Protein AF-A0A0C2FT71-F1 (afdb_monomer_lite)

Foldseek 3Di:
DPDAAEDEAEDDQDEPVDDPVSLVCRLVVLVCSQCVPVPPDPPHHYHYHYDYHQNADQDDDPDPDDDPDPPNPPHVVSNVVVVVSVVVVVPD

Organism: NCBI:txid51022

Structure (mmCIF, N/CA/C/O backbone):
data_AF-A0A0C2FT71-F1
#
_entry.id   AF-A0A0C2FT71-F1
#
loop_
_atom_site.group_PDB
_atom_site.id
_atom_site.type_symbol
_atom_site.label_atom_id
_atom_site.label_alt_id
_atom_site.label_comp_id
_atom_site.label_asym_id
_atom_site.label_entity_id
_atom_site.label_seq_id
_atom_site.pdbx_PDB_ins_code
_atom_site.Cartn_x
_atom_site.Cartn_y
_atom_site.Cartn_z
_atom_site.occupancy
_atom_site.B_iso_or_equiv
_atom_site.auth_seq_id
_atom_site.auth_comp_id
_atom_site.auth_asym_id
_atom_site.auth_atom_id
_atom_site.pdbx_PDB_model_num
ATOM 1 N N . MET A 1 1 ? -20.017 -9.705 22.259 1.00 46.28 1 MET A N 1
ATOM 2 C CA . MET A 1 1 ? -19.067 -9.883 21.141 1.00 46.28 1 MET A CA 1
ATOM 3 C C . MET A 1 1 ? -18.509 -8.517 20.796 1.00 46.28 1 MET A C 1
ATOM 5 O O . MET A 1 1 ? -19.306 -7.599 20.640 1.00 46.28 1 MET A O 1
ATOM 9 N N . ALA A 1 2 ? -17.188 -8.339 20.771 1.00 53.94 2 ALA A N 1
ATOM 10 C CA . ALA A 1 2 ? -16.607 -7.082 20.308 1.00 53.94 2 ALA A CA 1
ATOM 11 C C . ALA A 1 2 ? -16.913 -6.949 18.810 1.00 53.94 2 ALA A C 1
ATOM 13 O O . ALA A 1 2 ? -16.445 -7.749 18.006 1.00 53.94 2 ALA A O 1
ATOM 14 N N . SER A 1 3 ? -17.770 -5.998 18.445 1.00 63.19 3 SER A N 1
ATOM 15 C CA . SER A 1 3 ? -18.059 -5.702 17.044 1.00 63.19 3 SER A CA 1
ATOM 16 C C . SER A 1 3 ? -16.941 -4.812 16.509 1.00 63.19 3 SER A C 1
ATOM 18 O O . SER A 1 3 ? -17.009 -3.591 16.638 1.00 63.19 3 SER A O 1
ATOM 20 N N . GLY A 1 4 ? -15.902 -5.417 15.934 1.00 71.81 4 GLY A N 1
ATOM 21 C CA . GLY A 1 4 ? -14.918 -4.690 15.131 1.00 71.81 4 GLY A CA 1
ATOM 22 C C . GLY A 1 4 ? -15.552 -4.179 13.835 1.00 71.81 4 GLY A C 1
ATOM 23 O O . GLY A 1 4 ? -16.563 -4.707 13.373 1.00 71.81 4 GLY A O 1
ATOM 24 N N . SER A 1 5 ? -15.003 -3.122 13.248 1.00 79.69 5 SER A N 1
ATOM 25 C CA . SER A 1 5 ? -15.374 -2.689 11.896 1.00 79.69 5 SER A CA 1
ATOM 26 C C . SER A 1 5 ? -14.167 -2.783 10.983 1.00 79.69 5 SER A C 1
ATOM 28 O O . SER A 1 5 ? -13.045 -2.576 11.426 1.00 79.69 5 SER A O 1
ATOM 30 N N . VAL A 1 6 ? -14.397 -3.122 9.720 1.00 84.62 6 VAL A N 1
ATOM 31 C CA . VAL A 1 6 ? -13.341 -3.242 8.712 1.00 84.62 6 VAL A CA 1
ATOM 32 C C . VAL A 1 6 ? -13.518 -2.116 7.703 1.00 84.62 6 VAL A C 1
ATOM 34 O O . VAL A 1 6 ? -14.634 -1.879 7.238 1.00 84.62 6 VAL A O 1
ATOM 37 N N . HIS A 1 7 ? -12.432 -1.428 7.370 1.00 87.00 7 HIS A N 1
ATOM 38 C CA . HIS A 1 7 ? -12.370 -0.518 6.234 1.00 87.00 7 HIS A CA 1
ATOM 39 C C . HIS A 1 7 ? -11.500 -1.145 5.164 1.00 87.00 7 HIS A C 1
ATOM 41 O O . HIS A 1 7 ? -10.332 -1.434 5.403 1.00 87.00 7 HIS A O 1
ATOM 47 N N . VAL A 1 8 ? -12.083 -1.350 3.988 1.00 88.25 8 VAL A N 1
ATOM 48 C CA . VAL A 1 8 ? -11.367 -1.885 2.835 1.00 88.25 8 VAL A CA 1
ATOM 49 C C . VAL A 1 8 ? -11.221 -0.774 1.807 1.00 88.25 8 VAL A C 1
ATOM 51 O O . VAL A 1 8 ? -12.222 -0.209 1.367 1.00 88.25 8 VAL A O 1
ATOM 54 N N . ALA A 1 9 ? -9.984 -0.467 1.432 1.00 89.81 9 ALA A N 1
ATOM 55 C CA . ALA A 1 9 ? -9.659 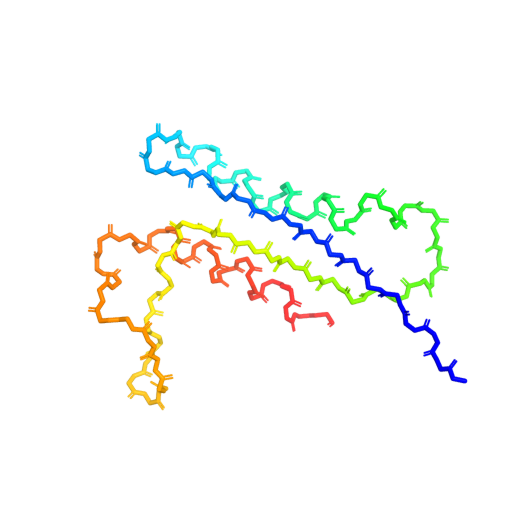0.372 0.290 1.00 89.81 9 ALA A CA 1
ATOM 56 C C . ALA A 1 9 ? -9.215 -0.535 -0.861 1.00 89.81 9 ALA A C 1
ATOM 58 O O . ALA A 1 9 ? -8.202 -1.225 -0.751 1.00 89.81 9 ALA A O 1
ATOM 59 N N . GLN A 1 10 ? -9.982 -0.549 -1.952 1.00 92.75 10 GLN A N 1
ATOM 60 C CA . GLN A 1 10 ? -9.522 -1.151 -3.198 1.00 92.75 10 GLN A CA 1
ATOM 61 C C . GLN A 1 10 ? -8.595 -0.159 -3.901 1.00 92.75 10 GLN A C 1
ATOM 63 O O . GLN A 1 10 ? -8.956 1.010 -4.040 1.00 92.75 10 GLN A O 1
ATOM 68 N N . VAL A 1 11 ? -7.431 -0.616 -4.352 1.00 90.00 11 VAL A N 1
ATOM 69 C CA . VAL A 1 11 ? -6.438 0.249 -4.990 1.00 90.00 11 VAL A CA 1
ATOM 70 C C . VAL A 1 11 ? -6.002 -0.284 -6.354 1.00 90.00 11 VAL A C 1
ATOM 72 O O . VAL A 1 11 ? -6.044 -1.484 -6.621 1.00 90.00 11 VAL A O 1
ATOM 75 N N . TYR A 1 12 ? -5.586 0.630 -7.220 1.00 89.06 12 TYR A N 1
ATOM 76 C CA . TYR A 1 12 ? -4.862 0.332 -8.447 1.00 89.06 12 TYR A CA 1
ATOM 77 C C . TYR A 1 12 ? -3.784 1.402 -8.577 1.00 89.06 12 TYR A C 1
ATOM 79 O O . TYR A 1 12 ? -4.112 2.575 -8.757 1.00 89.06 12 TYR A O 1
ATOM 87 N N . ALA A 1 13 ? -2.528 1.026 -8.350 1.00 87.50 13 ALA A N 1
ATOM 88 C CA . ALA A 1 13 ? -1.427 1.977 -8.362 1.00 87.50 13 ALA A CA 1
ATOM 89 C C . ALA A 1 13 ? -1.134 2.466 -9.781 1.00 87.50 13 ALA A C 1
ATOM 91 O O . ALA A 1 13 ? -1.407 1.740 -10.746 1.00 87.50 13 ALA A O 1
ATOM 92 N N . PRO A 1 14 ? -0.532 3.659 -9.919 1.00 85.38 14 PRO A N 1
ATOM 93 C CA . PRO A 1 14 ? 0.016 4.101 -11.189 1.00 85.38 14 PRO A CA 1
ATOM 94 C C . PRO A 1 14 ? 0.925 3.030 -11.815 1.00 85.38 14 PRO A C 1
ATOM 96 O O . PRO A 1 14 ? 1.460 2.150 -11.134 1.00 85.38 14 PRO A O 1
ATOM 99 N N . THR A 1 15 ? 1.052 3.078 -13.137 1.00 81.25 15 THR A N 1
ATOM 100 C CA . THR A 1 15 ? 1.980 2.232 -13.912 1.00 81.25 15 THR A CA 1
ATOM 101 C C . THR A 1 15 ? 3.168 3.071 -14.372 1.00 81.25 15 THR A C 1
ATOM 103 O O . THR A 1 15 ? 3.086 4.293 -14.350 1.00 81.25 15 THR A O 1
ATOM 106 N N . ILE A 1 16 ? 4.236 2.437 -14.862 1.00 71.25 16 ILE A N 1
ATOM 107 C CA . ILE A 1 16 ? 5.515 3.077 -15.244 1.00 71.25 16 ILE A CA 1
ATOM 108 C C . ILE A 1 16 ? 5.398 4.196 -16.296 1.00 71.25 16 ILE A C 1
ATOM 110 O O . ILE A 1 16 ? 6.373 4.860 -16.622 1.00 71.25 16 ILE A O 1
ATOM 114 N N . THR A 1 17 ? 4.220 4.349 -16.900 1.00 77.00 17 THR A N 1
ATOM 115 C CA . THR A 1 17 ? 3.899 5.411 -17.856 1.00 77.00 17 THR A CA 1
ATOM 116 C C . THR A 1 17 ? 3.362 6.684 -17.191 1.00 77.00 17 THR A C 1
ATOM 118 O O . THR A 1 17 ? 3.073 7.642 -17.901 1.00 77.00 17 THR A O 1
ATOM 121 N N . HIS A 1 18 ? 3.152 6.667 -15.873 1.00 78.62 18 HIS A N 1
ATOM 122 C CA . HIS A 1 18 ? 2.687 7.788 -15.051 1.00 78.62 18 HIS A CA 1
ATOM 123 C C . HIS A 1 18 ? 3.878 8.574 -14.493 1.00 78.62 18 HIS A C 1
ATOM 125 O O . HIS A 1 18 ? 5.006 8.080 -14.506 1.00 78.62 18 HIS A O 1
ATOM 131 N N . ALA A 1 19 ? 3.638 9.801 -14.028 1.00 78.88 19 ALA A N 1
ATOM 132 C CA . ALA A 1 19 ? 4.700 10.629 -13.459 1.00 78.88 19 ALA A CA 1
ATOM 133 C C . ALA A 1 19 ? 5.133 10.115 -12.074 1.00 78.88 19 ALA A C 1
ATOM 135 O O . ALA A 1 19 ? 4.312 9.602 -11.312 1.00 78.88 19 ALA A O 1
ATOM 136 N N . ASP A 1 20 ? 6.406 10.313 -11.716 1.00 77.88 20 ASP A N 1
ATOM 137 C CA . ASP A 1 20 ? 6.951 9.921 -10.405 1.00 77.88 20 ASP A CA 1
ATOM 138 C C . ASP A 1 20 ? 6.163 10.545 -9.237 1.00 77.88 20 ASP A C 1
ATOM 140 O O . ASP A 1 20 ? 5.967 9.914 -8.198 1.00 77.88 20 ASP A O 1
ATOM 144 N N . GLU A 1 21 ? 5.646 11.759 -9.433 1.00 83.69 21 GLU A N 1
ATOM 145 C CA . GLU A 1 21 ? 4.812 12.492 -8.472 1.00 83.69 21 GLU A CA 1
ATOM 146 C C . GLU A 1 21 ? 3.522 11.730 -8.131 1.00 83.69 21 GLU A C 1
ATOM 148 O O . GLU A 1 21 ? 3.150 11.617 -6.963 1.00 83.69 21 GLU A O 1
ATOM 153 N N . GLU A 1 22 ? 2.869 11.119 -9.126 1.00 80.69 22 GLU A N 1
ATOM 154 C CA . GLU A 1 22 ? 1.639 10.347 -8.911 1.00 80.69 22 GLU A CA 1
ATOM 155 C C . GLU A 1 22 ? 1.901 9.113 -8.036 1.00 80.69 22 GLU A C 1
ATOM 157 O O . GLU A 1 22 ? 1.050 8.718 -7.234 1.00 80.69 22 GLU A O 1
ATOM 162 N N . TYR A 1 23 ? 3.093 8.522 -8.144 1.00 78.62 23 TYR A N 1
ATOM 163 C CA . TYR A 1 23 ? 3.531 7.428 -7.280 1.00 78.62 23 TYR A CA 1
ATOM 164 C C . TYR A 1 23 ? 3.850 7.885 -5.854 1.00 78.62 23 TYR A C 1
ATOM 166 O O . TYR A 1 23 ? 3.601 7.140 -4.906 1.00 78.62 23 TYR A O 1
ATOM 174 N N . GLU A 1 24 ? 4.404 9.085 -5.685 1.00 81.06 24 GLU A N 1
ATOM 175 C CA . GLU A 1 24 ? 4.728 9.651 -4.370 1.00 81.06 24 GLU A CA 1
ATOM 176 C C . GLU A 1 24 ? 3.484 10.047 -3.579 1.00 81.06 24 GLU A C 1
ATOM 178 O O . GLU A 1 24 ? 3.434 9.849 -2.365 1.00 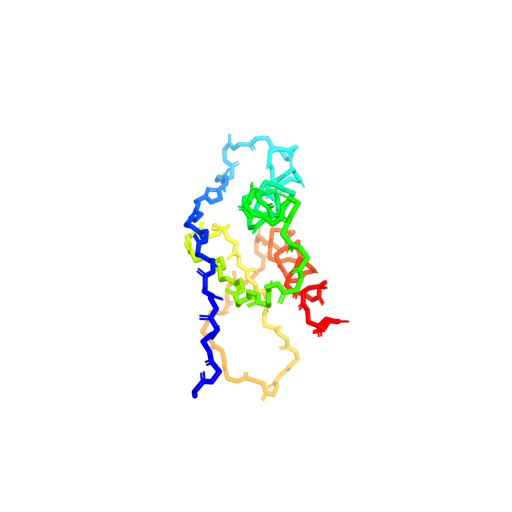81.06 24 GLU A O 1
ATOM 183 N N . GLU A 1 25 ? 2.450 10.525 -4.265 1.00 87.00 25 GLU A N 1
ATOM 184 C CA . GLU A 1 25 ? 1.182 10.906 -3.644 1.00 87.00 25 GLU A CA 1
ATOM 185 C C . GLU A 1 25 ? 0.265 9.703 -3.363 1.00 87.00 25 GLU A C 1
ATOM 187 O O . GLU A 1 25 ? -0.610 9.757 -2.490 1.00 87.00 25 GLU A O 1
ATOM 192 N N . PHE A 1 26 ? 0.454 8.585 -4.070 1.00 87.50 26 PHE A N 1
ATOM 193 C CA . PHE A 1 26 ? -0.415 7.412 -3.973 1.00 87.50 26 PHE A CA 1
ATOM 194 C C . PHE A 1 26 ? -0.581 6.849 -2.541 1.00 87.50 26 PHE A C 1
ATOM 196 O O . PHE A 1 26 ? -1.726 6.620 -2.128 1.00 87.50 26 PHE A O 1
ATOM 203 N N . PRO A 1 27 ? 0.477 6.690 -1.718 1.00 85.88 27 PRO A N 1
ATOM 204 C CA . PRO A 1 27 ? 0.348 6.296 -0.310 1.00 85.88 27 PRO A CA 1
ATOM 205 C C . PRO A 1 27 ? -0.551 7.221 0.529 1.00 85.88 27 PRO A C 1
ATOM 207 O O . PRO A 1 27 ? -1.310 6.763 1.397 1.00 85.88 27 PRO A O 1
ATOM 210 N N . GLU A 1 28 ? -0.518 8.531 0.270 1.00 88.12 28 GLU A N 1
ATOM 211 C CA . GLU A 1 28 ? -1.389 9.478 0.963 1.00 88.12 28 GLU A CA 1
ATOM 212 C C . GLU A 1 28 ? -2.852 9.289 0.570 1.00 88.12 28 GLU A C 1
ATOM 214 O O . GLU A 1 28 ? -3.737 9.405 1.420 1.00 88.12 28 GLU A O 1
ATOM 219 N N . HIS A 1 29 ? -3.124 8.979 -0.699 1.00 89.81 29 HIS A N 1
ATOM 220 C CA . HIS A 1 29 ? -4.477 8.698 -1.175 1.00 89.81 29 HIS A CA 1
ATOM 221 C C . HIS A 1 29 ? -5.080 7.475 -0.480 1.00 89.81 29 HIS A C 1
ATOM 223 O O . HIS A 1 29 ? -6.226 7.539 -0.026 1.00 89.81 29 HIS A O 1
ATOM 229 N N . ILE A 1 30 ? -4.299 6.405 -0.295 1.00 89.12 30 ILE A N 1
ATOM 230 C CA . ILE A 1 30 ? -4.727 5.223 0.472 1.00 89.12 30 ILE A CA 1
ATOM 231 C C . ILE A 1 30 ? -5.039 5.617 1.922 1.00 89.12 30 ILE A C 1
ATOM 233 O O . ILE A 1 30 ? -6.097 5.272 2.456 1.00 89.12 30 ILE A O 1
ATOM 237 N N . THR A 1 31 ? -4.160 6.401 2.550 1.00 86.44 31 THR A N 1
ATOM 238 C CA . THR A 1 31 ? -4.331 6.868 3.936 1.00 86.44 31 THR A CA 1
ATOM 239 C C . THR A 1 31 ? -5.583 7.731 4.099 1.00 86.44 31 THR A C 1
ATOM 241 O O . THR A 1 31 ? -6.366 7.535 5.032 1.00 86.44 31 THR A O 1
ATOM 244 N N . LYS A 1 32 ? -5.817 8.670 3.176 1.00 87.69 32 LYS A N 1
ATOM 245 C CA . LYS A 1 32 ? -7.018 9.516 3.150 1.00 87.69 32 LYS A CA 1
ATOM 246 C C . LYS A 1 32 ? -8.275 8.659 2.977 1.00 87.69 32 LYS A C 1
ATOM 248 O O . LYS A 1 32 ? -9.237 8.861 3.713 1.00 87.69 32 LYS A O 1
ATOM 253 N N . ALA A 1 33 ? -8.260 7.665 2.085 1.00 87.31 33 ALA A N 1
ATOM 254 C CA . ALA A 1 33 ? -9.395 6.768 1.856 1.00 87.31 33 ALA A CA 1
ATOM 255 C C . ALA A 1 33 ? -9.755 5.932 3.099 1.00 87.31 33 ALA A C 1
ATOM 257 O O . ALA A 1 33 ? -10.928 5.854 3.470 1.00 87.31 33 ALA A O 1
ATOM 258 N N . LEU A 1 34 ? -8.757 5.364 3.784 1.00 85.62 34 LEU A N 1
ATOM 259 C CA . LEU A 1 34 ? -8.958 4.580 5.010 1.00 85.62 34 LEU A CA 1
ATOM 260 C C . LEU A 1 34 ? -9.475 5.437 6.184 1.00 85.62 34 LEU A C 1
ATOM 262 O O . LEU A 1 34 ? -10.232 4.945 7.026 1.00 85.62 34 LEU A O 1
ATOM 266 N N . ASN A 1 35 ? -9.127 6.729 6.202 1.00 83.06 35 ASN A N 1
ATOM 267 C CA . ASN A 1 35 ? -9.523 7.690 7.238 1.00 83.06 35 ASN A CA 1
ATOM 268 C C . ASN A 1 35 ? -10.765 8.537 6.893 1.00 83.06 35 ASN A C 1
ATOM 270 O O . ASN A 1 35 ? -11.286 9.251 7.750 1.00 83.06 35 ASN A O 1
ATOM 274 N N . ALA A 1 36 ? -11.301 8.456 5.672 1.00 77.25 36 ALA A N 1
ATOM 275 C CA . ALA A 1 36 ? -12.396 9.319 5.211 1.00 77.25 36 ALA A CA 1
ATOM 276 C C . ALA A 1 36 ? -13.688 9.204 6.049 1.00 77.25 36 ALA A C 1
ATOM 278 O O . ALA A 1 36 ? -14.534 10.095 6.010 1.00 77.25 36 ALA A O 1
ATOM 279 N N . ARG A 1 37 ? -13.858 8.118 6.818 1.00 67.56 37 ARG A N 1
ATOM 280 C CA . ARG A 1 37 ? -15.049 7.857 7.652 1.00 67.56 37 ARG A CA 1
ATOM 281 C C . ARG A 1 37 ? -14.781 7.825 9.159 1.00 67.56 37 ARG A C 1
ATOM 283 O O . ARG A 1 37 ? -15.670 7.456 9.924 1.00 67.56 37 ARG A O 1
ATOM 290 N N . THR A 1 38 ? -13.577 8.187 9.601 1.00 66.75 38 THR A N 1
ATOM 291 C CA . THR A 1 38 ? -13.206 8.203 11.028 1.00 66.75 38 THR A CA 1
ATOM 292 C C . THR A 1 38 ? -13.305 9.591 11.665 1.00 66.75 38 THR A C 1
ATOM 294 O O . THR A 1 38 ? -13.308 9.699 12.892 1.00 66.75 38 THR A O 1
ATOM 297 N N . TYR A 1 39 ? -13.468 10.652 10.866 1.00 57.16 39 TYR A N 1
ATOM 298 C CA . TYR A 1 39 ? -13.584 12.022 11.366 1.00 57.16 39 TYR A CA 1
ATOM 299 C C . TYR A 1 39 ? -14.870 12.213 12.191 1.00 57.16 39 TYR A C 1
ATOM 301 O O . TYR A 1 39 ? -15.980 12.077 11.680 1.00 57.16 39 TYR A O 1
ATOM 309 N N . GLY A 1 40 ? -14.721 12.514 13.484 1.00 60.00 40 GLY A N 1
ATOM 310 C CA . GLY A 1 40 ? -15.839 12.800 14.393 1.00 60.00 40 GLY A CA 1
ATOM 311 C C . GLY A 1 40 ? -16.454 11.595 15.119 1.00 60.00 40 GLY A C 1
ATOM 312 O O . GLY A 1 40 ? -17.394 11.793 15.885 1.00 60.00 40 GLY A O 1
ATOM 313 N N . ILE A 1 41 ? -15.932 10.370 14.946 1.00 61.88 41 ILE A N 1
ATOM 314 C CA . ILE A 1 41 ? -16.388 9.186 15.701 1.00 61.88 41 ILE A CA 1
ATOM 315 C C . ILE A 1 41 ? -15.311 8.778 16.717 1.00 61.88 41 ILE A C 1
ATOM 317 O O . ILE A 1 41 ? -14.423 7.984 16.395 1.00 61.88 41 ILE A O 1
ATOM 321 N N . PRO A 1 42 ? -15.359 9.283 17.962 1.00 55.34 42 PRO A N 1
ATOM 322 C CA . PRO A 1 42 ? -14.446 8.819 18.992 1.00 55.34 42 PRO A CA 1
ATOM 323 C C . PRO A 1 42 ? -14.727 7.339 19.304 1.00 55.34 42 PRO A C 1
ATOM 325 O O . PRO A 1 42 ? -15.867 6.964 19.572 1.00 55.34 42 PRO A O 1
ATOM 328 N N . ARG A 1 43 ? -13.663 6.520 19.346 1.00 55.50 43 ARG A N 1
ATOM 329 C CA . ARG A 1 43 ? -13.613 5.132 19.875 1.00 55.50 43 ARG A CA 1
ATOM 330 C C . ARG A 1 43 ? -14.024 3.972 18.960 1.00 55.50 43 ARG A C 1
ATOM 332 O O . ARG A 1 43 ? -14.208 2.869 19.473 1.00 55.50 43 ARG A O 1
ATOM 339 N N . LYS A 1 44 ? -14.140 4.141 17.642 1.00 63.88 44 LYS A N 1
ATOM 340 C CA . LYS A 1 44 ? -14.354 2.979 16.764 1.00 63.88 44 LYS A CA 1
ATOM 341 C C . LYS A 1 44 ? -13.016 2.478 16.221 1.00 63.88 44 LYS A C 1
ATOM 343 O O . LYS A 1 44 ? -12.407 3.129 15.382 1.00 63.88 44 LYS A O 1
ATOM 348 N N . THR A 1 45 ? -12.545 1.348 16.746 1.00 69.44 45 THR A N 1
ATOM 349 C CA . THR A 1 45 ? -11.354 0.661 16.233 1.00 69.44 45 THR A CA 1
ATOM 350 C C . THR A 1 45 ? -11.713 0.008 14.904 1.00 69.44 45 THR A C 1
ATOM 352 O O . THR A 1 45 ? -12.629 -0.820 14.846 1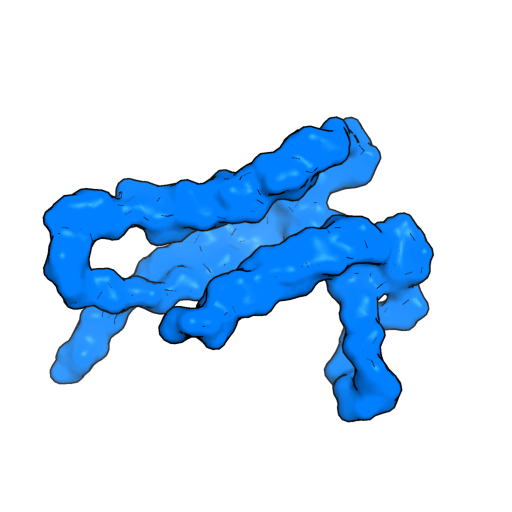.00 69.44 45 THR A O 1
ATOM 355 N N . TYR A 1 46 ? -11.022 0.411 13.841 1.00 75.94 46 TYR A N 1
ATOM 356 C CA . TYR A 1 46 ? -11.189 -0.161 12.512 1.00 75.94 46 TYR A CA 1
ATOM 357 C C . TYR A 1 46 ? -9.981 -1.020 12.158 1.00 75.94 46 TYR A C 1
ATOM 359 O O . TYR A 1 46 ? -8.843 -0.606 12.361 1.00 75.94 46 TYR A O 1
ATOM 367 N N . HIS A 1 47 ? -10.232 -2.198 11.595 1.00 84.12 47 HIS A N 1
ATOM 368 C CA . HIS A 1 47 ? -9.216 -2.940 10.864 1.00 84.12 47 HIS A CA 1
ATOM 369 C C . HIS A 1 47 ? -9.157 -2.381 9.445 1.00 84.12 47 HIS A C 1
ATOM 371 O O . HIS A 1 47 ? -10.102 -2.537 8.670 1.00 84.12 47 HIS A O 1
ATOM 377 N N . ASN A 1 48 ? -8.068 -1.692 9.131 1.00 85.25 48 ASN A N 1
ATOM 378 C CA . ASN A 1 48 ? -7.837 -1.116 7.816 1.00 85.25 48 ASN A CA 1
ATOM 379 C C . ASN A 1 48 ? -7.161 -2.151 6.915 1.00 85.25 48 ASN A C 1
ATOM 381 O O . ASN A 1 48 ? -6.160 -2.751 7.298 1.00 85.25 48 ASN A O 1
ATOM 385 N N . ILE A 1 49 ? -7.709 -2.350 5.722 1.00 88.56 49 ILE A N 1
ATOM 386 C CA . ILE A 1 49 ? -7.190 -3.262 4.706 1.00 88.56 49 ILE A CA 1
ATOM 387 C C . ILE A 1 49 ? -7.087 -2.476 3.400 1.00 88.56 49 ILE A C 1
ATOM 389 O O . ILE A 1 49 ? -8.093 -1.979 2.899 1.00 88.56 49 ILE A O 1
ATOM 393 N N . ALA A 1 50 ? -5.889 -2.377 2.832 1.00 88.81 50 ALA A N 1
ATOM 394 C CA . ALA A 1 50 ? -5.697 -1.932 1.455 1.00 88.81 50 ALA A CA 1
ATOM 395 C C . ALA A 1 50 ? -5.455 -3.167 0.581 1.00 88.81 50 ALA A C 1
ATOM 397 O O . ALA A 1 50 ? -4.590 -3.980 0.896 1.00 88.81 50 ALA A O 1
ATOM 398 N N . VAL A 1 51 ? -6.240 -3.337 -0.481 1.00 92.31 51 VAL A N 1
ATOM 399 C CA . VAL A 1 51 ? -6.166 -4.506 -1.367 1.00 92.31 51 VAL A CA 1
ATOM 400 C C . VAL A 1 51 ? -6.239 -4.068 -2.820 1.00 92.31 51 VAL A C 1
ATOM 402 O O . VAL A 1 51 ? -7.073 -3.244 -3.185 1.00 92.31 51 VAL A O 1
ATOM 405 N N . GLY A 1 52 ? -5.377 -4.609 -3.671 1.00 89.75 52 GLY A N 1
ATOM 406 C CA . GLY A 1 52 ? -5.343 -4.206 -5.068 1.00 89.75 52 GLY A CA 1
ATOM 407 C C . GLY A 1 52 ? -4.032 -4.536 -5.753 1.00 89.75 52 GLY A C 1
ATOM 408 O O . GLY A 1 52 ? -3.167 -5.188 -5.171 1.00 89.75 52 GLY A O 1
ATOM 409 N N . ASP A 1 53 ? -3.910 -4.074 -6.991 1.00 88.31 53 ASP A N 1
ATOM 410 C CA . ASP A 1 53 ? -2.668 -4.158 -7.748 1.00 88.31 53 ASP A CA 1
ATOM 411 C C . ASP A 1 53 ? -1.855 -2.886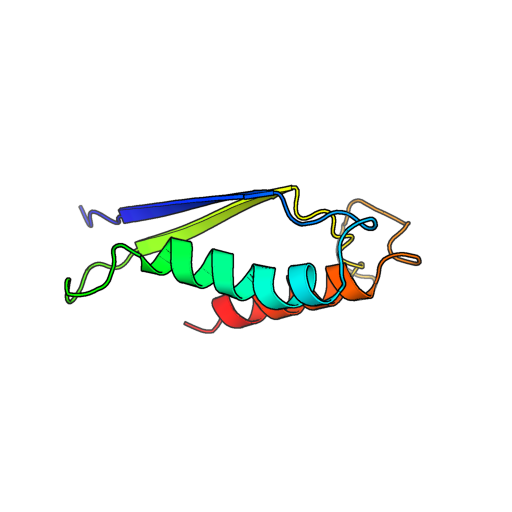 -7.505 1.00 88.31 53 ASP A C 1
ATOM 413 O O . ASP A 1 53 ? -2.293 -1.773 -7.804 1.00 88.31 53 ASP A O 1
ATOM 417 N N . PHE A 1 54 ? -0.691 -3.062 -6.890 1.00 85.69 54 PHE A N 1
ATOM 418 C CA . PHE A 1 54 ? 0.198 -1.970 -6.521 1.00 85.69 54 PHE A CA 1
ATOM 419 C C . PHE A 1 54 ? 1.255 -1.676 -7.587 1.00 85.69 54 PHE A C 1
ATOM 421 O O . PHE A 1 54 ? 2.048 -0.762 -7.381 1.00 85.69 54 PHE A O 1
ATOM 428 N N . ASN A 1 55 ? 1.296 -2.434 -8.692 1.00 83.81 55 ASN A N 1
ATOM 429 C CA . ASN A 1 55 ? 2.308 -2.293 -9.744 1.00 83.81 55 ASN A CA 1
ATOM 430 C C . ASN A 1 55 ? 3.755 -2.223 -9.207 1.00 83.81 55 ASN A C 1
ATOM 432 O O . ASN A 1 55 ? 4.638 -1.650 -9.839 1.00 83.81 55 ASN A O 1
ATOM 436 N N . ALA A 1 56 ? 4.001 -2.815 -8.037 1.00 76.69 56 ALA A N 1
ATOM 437 C CA . ALA A 1 56 ? 5.264 -2.746 -7.321 1.00 76.69 56 ALA A CA 1
ATOM 438 C C . ALA A 1 56 ? 5.856 -4.146 -7.179 1.00 76.69 56 ALA A C 1
ATOM 440 O O . ALA A 1 56 ? 5.150 -5.119 -6.902 1.00 76.69 56 ALA A O 1
ATOM 441 N N . LYS A 1 57 ? 7.176 -4.245 -7.332 1.00 74.31 57 LYS A N 1
ATOM 442 C CA . LYS A 1 57 ? 7.927 -5.467 -7.050 1.00 74.31 57 LYS A CA 1
ATOM 443 C C . LYS A 1 57 ? 8.627 -5.288 -5.710 1.00 74.31 57 LYS A C 1
ATOM 445 O O . LYS A 1 57 ? 9.687 -4.678 -5.647 1.00 74.31 57 LYS A O 1
ATOM 450 N N . VAL A 1 58 ? 8.032 -5.795 -4.634 1.00 66.44 58 VAL A N 1
ATOM 451 C CA . VAL A 1 58 ? 8.701 -5.797 -3.327 1.00 66.44 58 VAL A CA 1
ATOM 452 C C . VAL A 1 58 ? 9.850 -6.800 -3.400 1.00 66.44 58 VAL A C 1
ATOM 454 O O . VAL A 1 58 ? 9.633 -7.982 -3.669 1.00 66.44 58 VAL A O 1
ATOM 457 N N . GLY A 1 59 ? 11.079 -6.305 -3.254 1.00 57.31 59 GLY A N 1
ATOM 458 C CA . GLY A 1 59 ? 12.267 -7.146 -3.231 1.00 57.31 59 GLY A CA 1
ATOM 459 C C . GLY A 1 59 ? 12.236 -8.137 -2.077 1.00 57.31 59 GLY A C 1
ATOM 460 O O . GLY A 1 59 ? 11.612 -7.901 -1.044 1.00 57.31 59 GLY A O 1
ATOM 461 N N . SER A 1 60 ? 12.920 -9.259 -2.260 1.00 50.94 60 SER A N 1
ATOM 462 C CA . SER A 1 60 ? 13.097 -10.234 -1.199 1.00 50.94 60 SER A CA 1
ATOM 463 C C . SER A 1 60 ? 13.999 -9.675 -0.111 1.00 50.94 60 SER A C 1
ATOM 465 O O . SER A 1 60 ? 15.145 -9.304 -0.389 1.00 50.94 60 SER A O 1
ATOM 467 N N . GLY A 1 61 ? 13.500 -9.666 1.122 1.00 51.97 61 GLY A N 1
ATOM 468 C CA . GLY A 1 61 ? 14.341 -9.572 2.306 1.00 51.97 61 GLY A CA 1
ATOM 469 C C . GLY A 1 61 ? 15.420 -10.661 2.322 1.00 51.97 61 GLY A C 1
ATOM 470 O O . GLY A 1 61 ? 15.446 -11.573 1.493 1.00 51.97 61 GLY A O 1
ATOM 471 N N . THR A 1 62 ? 16.356 -10.525 3.256 1.00 49.16 62 THR A N 1
ATOM 472 C CA . THR A 1 62 ? 17.503 -11.421 3.453 1.00 49.16 62 THR A CA 1
ATOM 473 C C . THR A 1 62 ? 17.127 -12.906 3.383 1.00 49.16 62 THR A C 1
ATOM 475 O O . THR A 1 62 ? 16.080 -13.283 3.890 1.00 49.16 62 THR A O 1
ATOM 478 N N . ALA A 1 63 ? 18.027 -13.692 2.776 1.00 49.22 63 ALA A N 1
ATOM 479 C CA . ALA A 1 63 ? 18.036 -15.109 2.363 1.00 49.22 63 ALA A CA 1
ATOM 480 C C . ALA A 1 63 ? 17.175 -16.192 3.068 1.00 49.22 63 ALA A C 1
ATOM 482 O O . ALA A 1 63 ? 17.155 -17.320 2.575 1.00 49.22 63 ALA A O 1
ATOM 483 N N . ASP A 1 64 ? 16.473 -15.899 4.158 1.00 51.91 64 ASP A N 1
ATOM 484 C CA . ASP A 1 64 ? 15.856 -16.889 5.044 1.00 51.91 64 ASP A CA 1
ATOM 485 C C . ASP A 1 64 ? 14.315 -16.944 4.951 1.00 51.91 64 ASP A C 1
ATOM 487 O O . ASP A 1 64 ? 13.686 -17.742 5.646 1.00 51.91 64 ASP A O 1
ATOM 491 N N . GLU A 1 65 ? 13.687 -16.133 4.092 1.00 51.34 65 GLU A N 1
ATOM 492 C CA . GLU A 1 65 ? 12.233 -16.142 3.873 1.00 51.34 65 GLU A CA 1
ATOM 493 C C . GLU A 1 65 ? 11.862 -16.809 2.537 1.00 51.34 65 GLU A C 1
ATOM 495 O O . GLU A 1 65 ? 12.508 -16.604 1.510 1.00 51.34 65 GLU A O 1
ATOM 500 N N . GLU A 1 66 ? 10.806 -17.626 2.535 1.00 43.53 66 GLU A N 1
ATOM 501 C CA . GLU A 1 66 ? 10.278 -18.278 1.332 1.00 43.53 66 GLU A CA 1
ATOM 502 C C . GLU A 1 66 ? 9.363 -17.283 0.589 1.00 43.53 66 GLU A C 1
ATOM 504 O O . GLU A 1 66 ? 8.296 -16.924 1.086 1.00 43.53 66 GLU A O 1
ATOM 509 N N . PHE A 1 67 ? 9.777 -16.789 -0.585 1.00 51.81 67 PHE A N 1
ATOM 510 C CA . PHE A 1 67 ? 9.021 -15.781 -1.348 1.00 51.81 67 PHE A CA 1
ATOM 511 C C . PHE A 1 67 ? 8.832 -16.148 -2.826 1.00 51.81 67 PHE A C 1
ATOM 513 O O . PHE A 1 67 ? 9.592 -16.909 -3.428 1.00 51.81 67 PHE A O 1
ATOM 520 N N . ILE A 1 68 ? 7.805 -15.548 -3.436 1.00 39.22 68 ILE A N 1
ATOM 521 C CA . ILE A 1 68 ? 7.498 -15.639 -4.867 1.00 39.22 68 ILE A CA 1
ATOM 522 C C . ILE A 1 68 ? 8.100 -14.416 -5.583 1.00 39.22 68 ILE A C 1
ATOM 524 O O . ILE A 1 68 ? 7.611 -13.306 -5.404 1.00 39.22 68 ILE A O 1
ATOM 528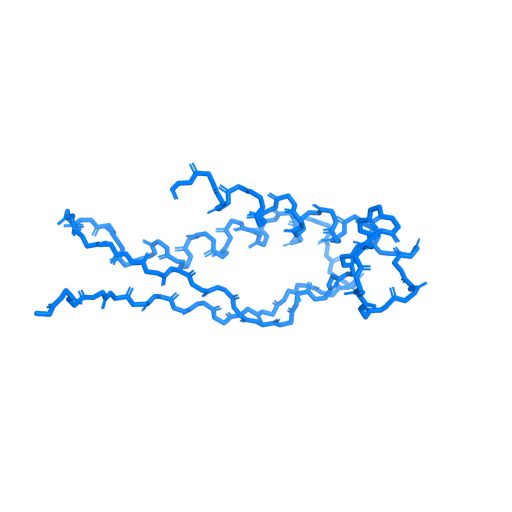 N N . GLY A 1 69 ? 9.121 -14.620 -6.432 1.00 41.62 69 GLY A N 1
ATOM 529 C CA . GLY A 1 69 ? 9.599 -13.621 -7.408 1.00 41.62 69 GLY A CA 1
ATOM 530 C C . GLY A 1 69 ? 11.109 -13.340 -7.385 1.00 41.62 69 GLY A C 1
ATOM 531 O O . GLY A 1 69 ? 11.594 -12.545 -6.594 1.00 41.62 69 GLY A O 1
ATOM 532 N N . HIS A 1 70 ? 11.863 -13.919 -8.325 1.00 41.44 70 HIS A N 1
ATOM 533 C CA . HIS A 1 70 ? 13.325 -13.761 -8.456 1.00 41.44 70 HIS A CA 1
ATOM 534 C C . HIS A 1 70 ? 13.761 -12.482 -9.223 1.00 41.44 70 HIS A C 1
ATOM 536 O O . HIS A 1 70 ? 14.917 -12.352 -9.608 1.00 41.44 70 HIS A O 1
ATOM 542 N N . MET A 1 71 ? 12.840 -11.546 -9.507 1.00 47.34 71 MET A N 1
ATOM 543 C CA . MET A 1 71 ? 13.027 -10.452 -10.487 1.00 47.34 71 MET A CA 1
ATOM 544 C C . MET A 1 71 ? 12.771 -9.035 -9.935 1.00 47.34 71 MET A C 1
ATOM 546 O O . MET A 1 71 ? 12.239 -8.170 -10.633 1.00 47.34 71 MET A O 1
ATOM 550 N N . ALA A 1 72 ? 13.165 -8.765 -8.692 1.00 48.22 72 ALA A N 1
ATOM 551 C CA . ALA A 1 72 ? 13.030 -7.437 -8.082 1.00 48.22 72 ALA A CA 1
ATOM 552 C C . ALA A 1 72 ? 14.032 -6.378 -8.600 1.00 48.22 72 ALA A C 1
ATOM 554 O O . ALA A 1 72 ? 14.029 -5.253 -8.123 1.00 48.22 72 ALA A O 1
ATOM 555 N N . VAL A 1 73 ? 14.890 -6.710 -9.571 1.00 46.78 73 VAL A N 1
ATOM 556 C CA . VAL A 1 73 ? 16.092 -5.915 -9.896 1.00 46.78 73 VAL A CA 1
ATOM 557 C C . VAL A 1 73 ? 15.811 -4.665 -10.756 1.00 46.78 73 VAL A C 1
ATOM 559 O O . VAL A 1 73 ? 16.644 -3.770 -10.792 1.00 46.78 73 VAL A O 1
ATOM 562 N N . GLU A 1 74 ? 14.646 -4.545 -11.407 1.00 47.44 74 GLU A N 1
ATOM 563 C CA . GLU A 1 74 ? 14.348 -3.410 -12.314 1.00 47.44 74 GLU A CA 1
ATOM 564 C C . GLU A 1 74 ? 13.342 -2.368 -11.780 1.00 47.44 74 GLU A C 1
ATOM 566 O O . GLU A 1 74 ? 13.248 -1.297 -12.364 1.00 47.44 74 GLU A O 1
ATOM 571 N N . TYR A 1 75 ? 12.627 -2.628 -10.674 1.00 53.09 75 TYR A N 1
ATOM 572 C CA . TYR A 1 75 ? 11.578 -1.731 -10.125 1.00 53.09 75 TYR A CA 1
ATOM 573 C C . TYR A 1 75 ? 11.667 -1.608 -8.601 1.00 53.09 75 TYR A C 1
ATOM 575 O O . TYR A 1 75 ? 10.709 -1.829 -7.857 1.00 53.09 75 TYR A O 1
ATOM 583 N N . VAL A 1 76 ? 12.890 -1.360 -8.134 1.00 59.72 76 VAL A N 1
ATOM 584 C CA . VAL A 1 76 ? 13.238 -1.342 -6.708 1.00 59.72 76 VAL A CA 1
ATOM 585 C C . VAL A 1 76 ? 12.546 -0.182 -5.984 1.00 59.72 76 VAL A C 1
ATOM 587 O O . VAL A 1 76 ? 12.088 -0.361 -4.859 1.00 59.72 76 VAL A O 1
ATOM 590 N N . MET A 1 77 ? 12.403 0.983 -6.629 1.00 61.31 77 MET A N 1
ATOM 591 C CA . MET A 1 77 ? 11.901 2.195 -5.969 1.00 61.31 77 MET A CA 1
ATOM 592 C C . MET A 1 77 ? 10.429 2.081 -5.555 1.00 61.31 77 MET A C 1
ATOM 594 O O . MET A 1 77 ? 10.072 2.452 -4.439 1.00 61.31 77 MET A O 1
ATOM 598 N N . GLU A 1 78 ? 9.565 1.538 -6.412 1.00 70.50 78 GLU A N 1
ATOM 599 C CA . GLU A 1 78 ? 8.143 1.345 -6.113 1.00 70.50 78 GLU A CA 1
ATOM 600 C C . GLU A 1 78 ? 7.948 0.272 -5.032 1.00 70.50 78 GLU A C 1
ATOM 602 O O . GLU A 1 78 ? 7.108 0.422 -4.142 1.00 70.50 78 GLU A O 1
ATOM 607 N N . GLY A 1 79 ? 8.766 -0.786 -5.068 1.00 71.56 79 GLY A N 1
ATOM 608 C CA . GLY A 1 79 ? 8.809 -1.822 -4.037 1.00 71.56 79 GLY A CA 1
ATOM 609 C C . GLY A 1 79 ? 9.234 -1.291 -2.666 1.00 71.56 79 GLY A C 1
ATOM 610 O O . GLY A 1 79 ? 8.575 -1.584 -1.670 1.00 71.56 79 GLY A O 1
ATOM 611 N N . GLU A 1 80 ? 10.293 -0.480 -2.605 1.00 73.62 80 GLU A N 1
ATOM 612 C CA . GLU A 1 80 ? 10.779 0.148 -1.368 1.00 73.62 80 GLU A CA 1
ATOM 613 C C . GLU A 1 80 ? 9.778 1.156 -0.794 1.00 73.62 80 GLU A C 1
ATOM 615 O O . GLU A 1 80 ? 9.571 1.201 0.424 1.00 73.62 80 GLU A O 1
ATOM 620 N N . LYS A 1 81 ? 9.115 1.937 -1.658 1.00 76.44 81 LYS A N 1
ATOM 621 C CA . LYS A 1 81 ? 8.048 2.867 -1.258 1.00 76.44 81 LYS A CA 1
ATOM 622 C C . LYS A 1 81 ? 6.858 2.110 -0.662 1.00 76.44 81 LYS A C 1
ATOM 624 O O . LYS A 1 81 ? 6.388 2.477 0.416 1.00 76.44 81 LYS A O 1
ATOM 629 N N . LEU A 1 82 ? 6.412 1.023 -1.300 1.00 77.94 82 LEU A N 1
ATOM 630 C CA . LEU A 1 82 ? 5.344 0.175 -0.764 1.00 77.94 82 LEU A CA 1
ATOM 631 C C . LEU A 1 82 ? 5.750 -0.491 0.559 1.00 77.94 82 LEU A C 1
ATOM 633 O O . LEU A 1 82 ? 4.972 -0.481 1.511 1.00 77.94 82 LEU A O 1
ATOM 637 N N . TYR A 1 83 ? 6.974 -1.016 0.650 1.00 77.06 83 TYR A N 1
ATOM 638 C CA . TYR A 1 83 ? 7.508 -1.601 1.882 1.00 77.06 83 TYR A CA 1
ATOM 639 C C . TYR A 1 83 ? 7.529 -0.583 3.032 1.00 77.06 83 TYR A C 1
ATOM 641 O O . TYR A 1 83 ? 7.025 -0.856 4.123 1.00 77.06 83 TYR A O 1
ATOM 649 N N . SER A 1 84 ? 8.039 0.622 2.767 1.00 77.94 84 SER A N 1
ATOM 650 C CA . SER A 1 84 ? 8.079 1.720 3.737 1.00 77.94 84 SER A CA 1
ATOM 651 C C . SER A 1 84 ? 6.674 2.130 4.183 1.00 77.94 84 SER A C 1
ATOM 653 O O . SER A 1 84 ? 6.428 2.297 5.378 1.00 77.94 84 SER A O 1
ATOM 655 N N . PHE A 1 85 ? 5.728 2.227 3.242 1.00 78.75 85 PHE A N 1
ATOM 656 C CA . PHE A 1 85 ? 4.320 2.480 3.540 1.00 78.75 85 PHE A CA 1
ATOM 657 C C . PHE A 1 85 ? 3.737 1.408 4.469 1.00 78.75 85 PHE A C 1
ATOM 659 O O . PHE A 1 85 ? 3.152 1.751 5.492 1.00 78.75 85 PHE A O 1
ATOM 666 N N . CYS A 1 86 ? 3.943 0.120 4.183 1.00 76.69 86 CYS A N 1
ATOM 667 C CA . CYS A 1 86 ? 3.461 -0.971 5.032 1.00 76.69 86 CYS A CA 1
ATOM 668 C C . CYS A 1 86 ? 4.077 -0.954 6.443 1.00 76.69 86 CYS A C 1
ATOM 670 O O . CYS A 1 86 ? 3.362 -1.199 7.416 1.00 76.69 86 CYS A O 1
ATOM 672 N N . GLY A 1 87 ? 5.367 -0.622 6.574 1.00 69.44 87 GLY A N 1
ATOM 673 C CA . GLY A 1 87 ? 6.054 -0.526 7.868 1.00 69.44 87 GLY A CA 1
ATOM 674 C C . GLY A 1 87 ? 5.495 0.572 8.782 1.00 69.44 87 GLY A C 1
ATOM 675 O O . GLY A 1 87 ? 5.398 0.379 9.994 1.00 69.44 87 GLY A O 1
ATOM 676 N N . LEU A 1 88 ? 5.036 1.694 8.215 1.00 59.78 88 LEU A N 1
ATOM 677 C CA . LEU A 1 88 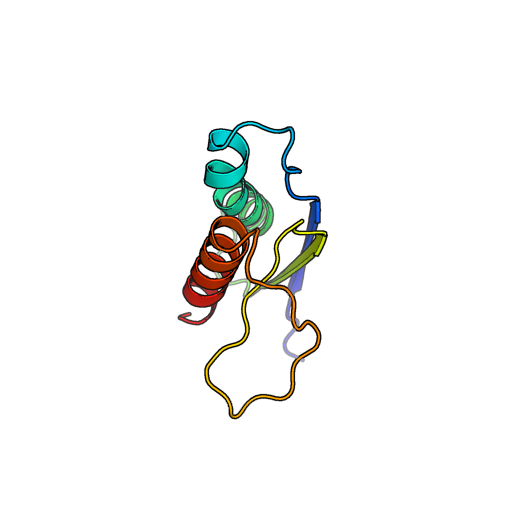? 4.401 2.776 8.980 1.00 59.78 88 LEU A CA 1
ATOM 678 C C . LEU A 1 88 ? 3.096 2.328 9.665 1.00 59.78 88 LEU A C 1
ATOM 680 O O . LEU A 1 88 ? 2.801 2.778 10.772 1.00 59.78 88 LEU A O 1
ATOM 684 N N . PHE A 1 89 ? 2.348 1.397 9.061 1.00 53.12 89 PHE A N 1
ATOM 685 C CA . PHE A 1 89 ? 1.091 0.871 9.614 1.00 53.12 89 PHE A CA 1
ATOM 686 C C . PHE A 1 89 ? 1.266 -0.262 10.639 1.00 53.12 89 PHE A C 1
ATOM 688 O O . PHE A 1 89 ? 0.280 -0.652 11.261 1.00 53.12 89 PHE A O 1
ATOM 695 N N . GLN A 1 90 ? 2.481 -0.779 10.855 1.00 45.75 90 GLN A N 1
ATOM 696 C CA . GLN A 1 90 ? 2.745 -1.829 11.854 1.00 45.75 90 GLN A CA 1
ATOM 697 C C . GLN A 1 90 ? 3.090 -1.289 13.254 1.00 45.75 90 GLN A C 1
ATOM 699 O O . GLN A 1 90 ? 3.264 -2.072 14.184 1.00 45.75 90 GLN A O 1
ATOM 704 N N . SER A 1 91 ? 3.180 0.034 13.426 1.00 33.72 91 SER A N 1
ATOM 705 C CA . SER A 1 91 ? 3.622 0.672 14.679 1.00 33.72 91 SER A CA 1
ATOM 706 C C . SER A 1 91 ? 2.495 1.196 15.586 1.00 33.72 91 SER A C 1
ATOM 708 O O . SER A 1 91 ? 2.766 1.977 16.500 1.00 33.72 91 SER A O 1
ATOM 710 N N . VAL A 1 92 ? 1.244 0.765 15.371 1.00 36.09 92 VAL A N 1
ATOM 711 C CA . VAL A 1 92 ? 0.066 1.210 16.146 1.00 36.09 92 VAL A CA 1
ATOM 712 C C . VAL A 1 92 ? -0.673 0.049 16.792 1.00 36.09 92 VAL A C 1
ATOM 714 O O . VAL A 1 92 ? -0.967 -0.931 16.072 1.00 36.09 92 VAL A O 1
#

Secondary structure (DSSP, 8-state):
----EEEEEEEE---TTS-HHHHHHHHHHHHHHHHTTTTT-TT--EEEEEEEE----PPPPSTTS--S-S-TTS-HHHHHHHHHHHHHTT--

Sequence (92 aa):
MASGSVHVAQVYAPTITHADEEYEEFPEHITKALNARTYGIPRKTYHNIAVGDFNAKVGSGTADEEFIGHMAVEYVMEGEKLYSFCGLFQSV

Radius of gyration: 15.61 Å; chains: 1; bounding box: 37×31×39 Å

pLDDT: mean 70.57, std 16.21, range [33.72, 92.75]